Protein AF-A0A832CDA1-F1 (afdb_monomer_lite)

Secondary structure (DSSP, 8-state):
------------SEEEETTT-BEEETT-SS-TTT----EES-EEEEEEES-GGG-HHHHHTT--S-EEEEEEETTEE-

Sequence (78 aa):
MSIARKAPTKKPPLKACRECGTLNLREASQCSNCGSPNLTDDWEGIVIILKPNSSIVGSKIGVDKPIMRAIKVAGRIV

pLDDT: mean 89.38, std 12.34, range [43.97, 97.94]

Radius of gyration: 14.01 Å; chains: 1; bounding box: 27×19×49 Å

Foldseek 3Di:
DDPPPPDPPPQDQWWAAPVQQFTDGPPDCADPPPRHSRTHSAFAAKDWDCQLVPDPVSVVSVHHHTTMGTCGGPRHGD

Structure (mmCIF, N/CA/C/O backbone):
data_AF-A0A832CDA1-F1
#
_entry.id   AF-A0A832CDA1-F1
#
loop_
_atom_site.group_PDB
_atom_site.id
_atom_site.type_symbol
_atom_site.label_atom_id
_atom_site.label_alt_id
_atom_site.label_comp_id
_atom_site.label_asym_id
_atom_site.label_entity_id
_atom_site.label_seq_id
_atom_site.pdbx_PDB_ins_code
_atom_site.Cartn_x
_atom_site.Cartn_y
_atom_site.Cartn_z
_atom_site.occupancy
_atom_site.B_iso_or_equiv
_atom_site.auth_seq_id
_atom_site.auth_comp_id
_atom_site.auth_asym_id
_atom_site.auth_atom_id
_atom_site.pdbx_PDB_model_num
ATOM 1 N N . MET A 1 1 ? -4.733 -9.686 -34.306 1.00 43.97 1 MET A N 1
ATOM 2 C CA . MET A 1 1 ? -4.595 -9.620 -32.834 1.00 43.97 1 MET A CA 1
ATOM 3 C C . MET A 1 1 ? -3.991 -8.274 -32.472 1.00 43.97 1 MET A C 1
ATOM 5 O O . MET A 1 1 ? -2.783 -8.102 -32.556 1.00 43.97 1 MET A O 1
ATOM 9 N N . SER A 1 2 ? -4.830 -7.286 -32.174 1.00 53.44 2 SER A N 1
ATOM 10 C CA . SER A 1 2 ? -4.367 -5.937 -31.842 1.00 53.44 2 SER A CA 1
ATOM 11 C C . SER A 1 2 ? -3.926 -5.912 -30.382 1.00 53.44 2 SER A C 1
ATOM 13 O O . SER A 1 2 ? -4.761 -5.944 -29.483 1.00 53.44 2 SER A O 1
ATOM 15 N N . ILE A 1 3 ? -2.615 -5.881 -30.136 1.00 57.00 3 ILE A N 1
ATOM 16 C CA . ILE A 1 3 ? -2.073 -5.547 -28.816 1.00 57.00 3 ILE A CA 1
ATOM 17 C C . ILE A 1 3 ? -2.402 -4.072 -28.601 1.00 57.00 3 ILE A C 1
ATOM 19 O O . ILE A 1 3 ? -1.760 -3.196 -29.184 1.00 57.00 3 ILE A O 1
ATOM 23 N N . ALA A 1 4 ? -3.442 -3.792 -27.816 1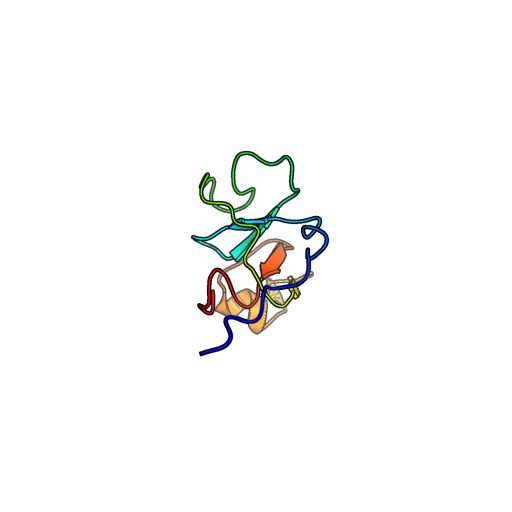.00 62.34 4 ALA A N 1
ATOM 24 C CA . ALA A 1 4 ? -3.728 -2.440 -27.368 1.00 62.34 4 ALA A CA 1
ATOM 25 C C . ALA A 1 4 ? -2.489 -1.929 -26.619 1.00 62.34 4 ALA A C 1
ATOM 27 O O . ALA A 1 4 ? -2.165 -2.398 -25.527 1.00 62.34 4 ALA A O 1
ATOM 28 N N . ARG A 1 5 ? -1.742 -1.006 -27.235 1.00 60.44 5 ARG A N 1
ATOM 29 C CA . ARG A 1 5 ? -0.618 -0.338 -26.578 1.00 60.44 5 ARG A CA 1
ATOM 30 C C . AR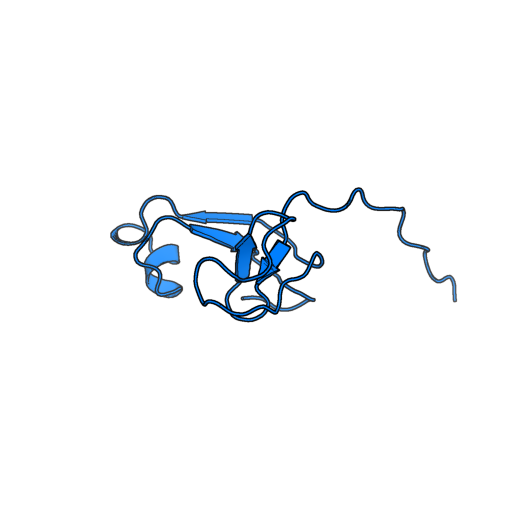G A 1 5 ? -1.211 0.502 -25.448 1.00 60.44 5 ARG A C 1
ATOM 32 O O . ARG A 1 5 ? -1.888 1.490 -25.719 1.00 60.44 5 ARG A O 1
ATOM 39 N N . LYS A 1 6 ? -1.010 0.074 -24.193 1.00 60.66 6 LYS A N 1
ATOM 40 C CA . LYS A 1 6 ? -1.398 0.837 -22.995 1.00 60.66 6 LYS A CA 1
ATOM 41 C C . LYS A 1 6 ? -0.871 2.268 -23.163 1.00 60.66 6 LYS A C 1
ATOM 43 O O . LYS A 1 6 ? 0.318 2.448 -23.428 1.00 60.66 6 LYS A O 1
ATOM 48 N N . ALA A 1 7 ? -1.751 3.264 -23.045 1.00 63.38 7 ALA A N 1
ATOM 49 C CA . ALA A 1 7 ? -1.347 4.669 -23.020 1.00 63.38 7 ALA A CA 1
ATOM 50 C C . ALA A 1 7 ? -0.252 4.860 -21.949 1.00 63.38 7 ALA A C 1
ATOM 52 O O . ALA A 1 7 ? -0.259 4.113 -20.965 1.00 63.38 7 ALA A O 1
ATOM 53 N N . PRO A 1 8 ? 0.681 5.819 -22.100 1.00 58.94 8 PRO A N 1
ATOM 54 C CA . PRO A 1 8 ? 1.692 6.082 -21.085 1.00 58.94 8 PRO A CA 1
ATOM 55 C C . PRO A 1 8 ? 0.990 6.563 -19.813 1.00 58.94 8 PRO A C 1
ATOM 57 O O . PRO A 1 8 ? 0.675 7.739 -19.645 1.00 58.94 8 PRO A O 1
ATOM 60 N N . THR A 1 9 ? 0.682 5.626 -18.920 1.00 64.19 9 THR A N 1
ATOM 61 C CA . THR A 1 9 ? 0.064 5.917 -17.636 1.00 64.19 9 THR A CA 1
ATOM 62 C C . THR A 1 9 ? 1.093 6.684 -16.832 1.00 64.19 9 THR A C 1
ATOM 64 O O . THR A 1 9 ? 2.180 6.164 -16.560 1.00 64.19 9 THR A O 1
ATOM 67 N N . LYS A 1 10 ? 0.775 7.934 -16.485 1.00 72.50 10 LYS A N 1
ATOM 68 C CA . LYS A 1 10 ? 1.551 8.732 -15.533 1.00 72.50 10 LYS A CA 1
ATOM 69 C C . LYS A 1 10 ? 1.872 7.818 -14.346 1.00 72.50 10 LYS A C 1
ATOM 71 O O . LYS A 1 10 ? 0.949 7.288 -13.731 1.00 72.50 10 LYS A O 1
ATOM 76 N N . LYS A 1 11 ? 3.162 7.534 -14.119 1.00 74.25 11 LYS A N 1
ATOM 77 C CA . LYS A 1 11 ? 3.573 6.549 -13.108 1.00 74.25 11 LYS A CA 1
ATOM 78 C C . LYS A 1 11 ? 2.945 6.940 -11.767 1.00 74.25 11 LYS A C 1
ATOM 80 O O . LYS A 1 11 ? 3.013 8.127 -11.427 1.00 74.25 11 LYS A O 1
ATOM 85 N N . PRO A 1 12 ? 2.323 5.999 -11.038 1.00 78.50 12 PRO A N 1
ATOM 86 C CA . PRO A 1 12 ? 1.702 6.323 -9.767 1.00 78.50 12 PRO A CA 1
ATOM 87 C C . PRO A 1 12 ? 2.748 6.926 -8.817 1.00 78.50 12 PRO A C 1
ATOM 89 O O . PRO A 1 12 ? 3.927 6.564 -8.878 1.00 78.50 12 PRO A O 1
ATOM 92 N N . PRO A 1 13 ? 2.346 7.858 -7.939 1.00 89.06 13 PRO A N 1
ATOM 93 C CA . PRO A 1 13 ? 3.267 8.505 -7.005 1.00 89.06 13 PRO A CA 1
ATOM 94 C C . PRO A 1 13 ? 3.810 7.544 -5.936 1.00 89.06 13 PRO A C 1
ATOM 96 O O . PRO A 1 13 ? 4.730 7.900 -5.209 1.00 89.06 13 PRO A O 1
ATOM 99 N N . LEU A 1 14 ? 3.249 6.336 -5.835 1.00 96.19 14 LEU A N 1
ATOM 100 C CA . LEU A 1 14 ? 3.555 5.345 -4.812 1.00 96.19 14 LEU A CA 1
ATOM 101 C C . LEU A 1 14 ? 3.902 3.997 -5.444 1.00 96.19 14 LEU A C 1
ATOM 103 O O . LEU A 1 14 ? 3.381 3.642 -6.505 1.00 96.19 14 LEU A O 1
ATOM 107 N N . LYS A 1 15 ? 4.725 3.227 -4.733 1.00 97.19 15 LYS A N 1
ATOM 108 C CA . LYS A 1 15 ? 5.047 1.830 -5.033 1.00 97.19 15 LYS A CA 1
ATOM 109 C C . LYS A 1 15 ? 4.418 0.901 -4.008 1.00 97.19 15 LYS A C 1
ATOM 111 O O . LYS A 1 15 ? 4.564 1.129 -2.809 1.00 97.19 15 LYS A O 1
ATOM 116 N N . ALA A 1 16 ? 3.801 -0.184 -4.454 1.00 97.75 16 ALA A N 1
ATOM 117 C CA . ALA A 1 16 ? 3.311 -1.227 -3.562 1.00 97.75 16 ALA A CA 1
ATOM 118 C C . ALA A 1 16 ? 4.400 -2.261 -3.269 1.00 97.75 16 ALA A C 1
ATOM 120 O O . ALA A 1 16 ? 5.145 -2.672 -4.159 1.00 97.75 16 ALA A O 1
ATOM 121 N N . CYS A 1 17 ? 4.478 -2.713 -2.022 1.00 97.69 17 CYS A N 1
ATOM 122 C CA . CYS A 1 17 ? 5.276 -3.871 -1.658 1.00 97.69 17 CYS A CA 1
ATOM 123 C C . CYS A 1 17 ? 4.608 -5.143 -2.182 1.00 97.69 17 CYS A C 1
ATOM 125 O O . CYS A 1 17 ? 3.435 -5.389 -1.910 1.00 97.69 17 CYS A O 1
ATOM 127 N N . ARG A 1 18 ? 5.360 -5.978 -2.902 1.00 97.06 18 ARG A N 1
ATOM 128 C CA . ARG A 1 18 ? 4.856 -7.270 -3.377 1.00 97.06 18 ARG A CA 1
ATOM 129 C C . ARG A 1 18 ? 4.574 -8.223 -2.223 1.00 97.06 18 ARG A C 1
ATOM 131 O O . ARG A 1 18 ? 3.601 -8.956 -2.291 1.00 97.06 18 ARG A O 1
ATOM 138 N N . GLU A 1 19 ? 5.355 -8.191 -1.151 1.00 95.44 19 GLU A N 1
ATOM 139 C CA . GLU A 1 19 ? 5.172 -9.133 -0.038 1.00 95.44 19 GLU A CA 1
ATOM 140 C C . GLU A 1 19 ? 3.937 -8.806 0.798 1.00 95.44 19 GLU A C 1
ATOM 142 O O . GLU A 1 19 ? 3.138 -9.683 1.103 1.00 95.44 19 GLU A O 1
ATOM 147 N N . CYS A 1 20 ? 3.761 -7.529 1.141 1.00 94.62 20 CYS A N 1
ATOM 148 C CA . CYS A 1 20 ? 2.772 -7.123 2.132 1.00 94.62 20 CYS A CA 1
ATOM 149 C C . CYS A 1 20 ? 1.887 -5.962 1.685 1.00 94.62 20 CYS A C 1
ATOM 151 O O . CYS A 1 20 ? 1.321 -5.307 2.549 1.00 94.62 20 CYS A O 1
ATOM 153 N N . GLY A 1 21 ? 1.789 -5.636 0.397 1.00 96.12 21 GLY A N 1
ATOM 154 C CA . GLY A 1 21 ? 0.829 -4.659 -0.139 1.00 96.12 21 GLY A CA 1
ATOM 155 C C . GLY A 1 21 ? 1.011 -3.194 0.278 1.00 96.12 21 GLY A C 1
ATOM 156 O O . GLY A 1 21 ? 0.358 -2.325 -0.297 1.00 96.12 21 GLY A O 1
ATOM 157 N N . THR A 1 22 ? 1.879 -2.887 1.246 1.00 97.00 22 THR A N 1
ATOM 158 C CA . THR A 1 22 ? 2.093 -1.527 1.755 1.00 97.00 22 THR A CA 1
ATOM 159 C C . THR A 1 22 ? 2.567 -0.592 0.659 1.00 97.00 22 THR A C 1
ATOM 161 O O . THR A 1 22 ? 3.500 -0.912 -0.080 1.00 97.00 22 THR A O 1
ATOM 164 N N . LEU A 1 23 ? 1.933 0.573 0.576 1.00 97.50 23 LEU A N 1
ATOM 165 C CA . LEU A 1 23 ? 2.310 1.633 -0.342 1.00 97.50 23 LEU A CA 1
ATOM 166 C C . LEU A 1 23 ? 3.422 2.482 0.274 1.00 97.50 23 LEU A C 1
ATOM 168 O O . LEU A 1 23 ? 3.324 2.945 1.407 1.00 97.50 23 LEU A O 1
ATOM 172 N N . ASN A 1 24 ? 4.485 2.675 -0.494 1.00 97.69 24 ASN A N 1
ATOM 173 C CA . ASN A 1 24 ? 5.679 3.419 -0.123 1.00 97.69 24 ASN A CA 1
ATOM 174 C C . ASN A 1 24 ? 5.871 4.570 -1.106 1.00 97.69 24 ASN A C 1
ATOM 176 O O . ASN A 1 24 ? 5.398 4.509 -2.246 1.00 97.69 24 ASN A O 1
ATOM 180 N N . LEU A 1 25 ? 6.603 5.594 -0.675 1.00 95.62 25 LEU A N 1
ATOM 181 C CA . LEU A 1 25 ? 7.026 6.662 -1.571 1.00 95.62 25 LEU A CA 1
ATOM 182 C C . LEU A 1 25 ? 7.872 6.101 -2.717 1.00 95.62 25 LEU A C 1
ATOM 184 O O . LEU A 1 25 ? 8.485 5.034 -2.614 1.00 95.62 25 LEU A O 1
ATOM 188 N N . ARG A 1 26 ? 7.894 6.807 -3.842 1.00 93.31 26 ARG A N 1
ATOM 189 C CA . ARG A 1 26 ? 8.491 6.290 -5.074 1.00 93.31 26 ARG A CA 1
ATOM 190 C C . ARG A 1 26 ? 10.010 6.153 -4.984 1.00 93.31 26 ARG A C 1
ATOM 192 O O . ARG A 1 26 ? 10.590 5.309 -5.673 1.00 93.31 26 ARG A O 1
ATOM 199 N N . GLU A 1 27 ? 10.626 6.961 -4.134 1.00 93.88 27 GLU A N 1
ATOM 200 C CA . GLU A 1 27 ? 12.064 7.006 -3.855 1.00 93.88 27 GLU A CA 1
ATOM 201 C C . GLU A 1 27 ? 12.494 5.947 -2.828 1.00 93.88 27 GLU A C 1
ATOM 203 O O . GLU A 1 27 ? 13.687 5.692 -2.684 1.00 93.88 27 GLU A O 1
ATOM 208 N N . ALA A 1 28 ? 11.543 5.299 -2.144 1.00 96.06 28 ALA A N 1
ATOM 209 C CA . ALA A 1 28 ? 11.850 4.265 -1.167 1.00 96.06 28 ALA A CA 1
ATOM 210 C C . ALA A 1 28 ? 12.571 3.077 -1.826 1.00 96.06 28 ALA A C 1
ATOM 212 O O . ALA A 1 28 ? 12.147 2.561 -2.867 1.00 96.06 28 ALA A O 1
ATOM 213 N N . SER A 1 29 ? 13.656 2.631 -1.192 1.00 95.88 29 SER A N 1
ATOM 214 C CA . SER A 1 29 ? 14.423 1.444 -1.584 1.00 95.88 29 SER A CA 1
ATOM 215 C C . SER A 1 29 ? 13.874 0.156 -0.966 1.00 95.88 29 SER A C 1
ATOM 217 O O . SER A 1 29 ? 14.070 -0.923 -1.520 1.00 95.88 29 SER A O 1
ATOM 219 N N . GLN A 1 30 ? 13.178 0.262 0.168 1.00 97.94 30 GLN A N 1
ATOM 220 C CA . GLN A 1 30 ? 12.627 -0.855 0.934 1.00 97.94 30 GLN A CA 1
ATOM 221 C C . GLN A 1 30 ? 11.243 -0.512 1.484 1.00 97.94 30 GLN A C 1
ATOM 223 O O . GLN A 1 30 ? 10.886 0.655 1.653 1.00 97.94 30 GLN A O 1
ATOM 228 N N . CYS A 1 31 ? 10.451 -1.545 1.762 1.00 97.19 31 CYS A N 1
ATOM 229 C CA . CYS A 1 31 ? 9.138 -1.395 2.363 1.00 97.19 31 CYS A CA 1
ATOM 230 C C . CYS A 1 31 ? 9.242 -0.947 3.826 1.00 97.19 31 CYS A C 1
ATOM 232 O O . CYS A 1 31 ? 9.834 -1.644 4.646 1.00 97.19 31 CYS A O 1
ATOM 234 N N . SER A 1 32 ? 8.559 0.143 4.175 1.00 95.25 32 SER A N 1
ATOM 235 C CA . SER A 1 32 ? 8.497 0.680 5.542 1.00 95.25 32 SER A CA 1
ATOM 236 C C . SER A 1 32 ? 7.812 -0.240 6.562 1.00 95.25 32 SER A C 1
ATOM 238 O O . SER A 1 32 ? 7.951 -0.025 7.761 1.00 95.25 32 SER A O 1
ATOM 240 N N . ASN A 1 33 ? 7.074 -1.255 6.098 1.00 94.19 33 ASN A N 1
ATOM 241 C CA . ASN A 1 33 ? 6.340 -2.188 6.952 1.00 94.19 33 ASN A CA 1
ATOM 242 C C . ASN A 1 33 ? 7.078 -3.520 7.165 1.00 94.19 33 ASN A C 1
ATOM 244 O O . ASN A 1 33 ? 7.218 -3.963 8.296 1.00 94.19 33 ASN A O 1
ATOM 248 N N . CYS A 1 34 ? 7.554 -4.165 6.093 1.00 95.00 34 CYS A N 1
ATOM 249 C CA . CYS A 1 34 ? 8.175 -5.499 6.175 1.00 95.00 34 CYS A CA 1
ATOM 250 C C . CYS A 1 34 ? 9.673 -5.537 5.826 1.00 95.00 34 CYS A C 1
ATOM 252 O O . CYS A 1 34 ? 10.270 -6.607 5.847 1.00 95.00 34 CYS A O 1
ATOM 254 N N . GLY A 1 35 ? 10.276 -4.411 5.429 1.00 96.75 35 GLY A N 1
ATOM 255 C CA . GLY A 1 35 ? 11.690 -4.328 5.039 1.00 96.75 35 GLY A CA 1
ATOM 256 C C . GLY A 1 35 ? 12.032 -4.890 3.652 1.00 96.75 35 GLY A C 1
ATOM 257 O O . GLY A 1 35 ? 13.146 -4.692 3.174 1.00 96.75 35 GLY A O 1
ATOM 258 N N . SER A 1 36 ? 11.095 -5.549 2.961 1.00 97.44 36 SER A N 1
ATOM 259 C CA . SER A 1 36 ? 11.362 -6.119 1.634 1.00 97.44 36 SER A CA 1
ATOM 260 C C . SER A 1 36 ? 11.731 -5.041 0.598 1.00 97.44 36 SER A C 1
ATOM 262 O O . SER A 1 36 ? 11.029 -4.028 0.506 1.00 97.44 36 SER A O 1
ATOM 264 N N . PRO A 1 37 ? 12.766 -5.259 -0.239 1.00 97.56 37 PRO A N 1
ATOM 265 C CA . PRO A 1 37 ? 13.096 -4.383 -1.365 1.00 97.56 37 PRO A CA 1
ATOM 266 C C . PRO A 1 37 ? 12.168 -4.587 -2.579 1.00 97.56 37 PRO A C 1
ATOM 268 O O . PRO A 1 37 ? 12.256 -3.850 -3.562 1.00 97.56 37 PRO A O 1
ATOM 271 N N . ASN A 1 38 ? 11.266 -5.578 -2.540 1.00 97.25 38 ASN A N 1
ATOM 272 C CA . ASN A 1 38 ? 10.394 -5.939 -3.660 1.00 97.25 38 ASN A CA 1
ATOM 273 C C . ASN A 1 38 ? 9.214 -4.968 -3.796 1.00 97.25 38 ASN A C 1
ATOM 275 O O . ASN A 1 38 ? 8.083 -5.263 -3.399 1.00 97.25 38 ASN A O 1
ATOM 279 N N .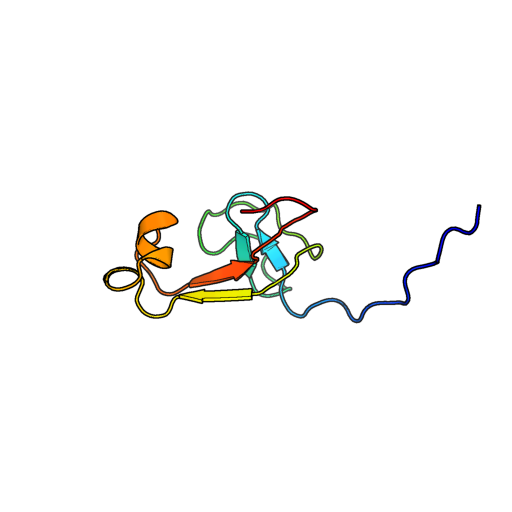 LEU A 1 39 ? 9.479 -3.803 -4.380 1.00 97.69 39 LEU A N 1
ATOM 280 C CA . LEU A 1 39 ? 8.497 -2.753 -4.642 1.00 97.69 39 LEU A CA 1
ATOM 281 C C . LEU A 1 39 ? 8.081 -2.723 -6.123 1.00 97.69 39 LEU A C 1
ATOM 283 O O . LEU A 1 39 ? 8.883 -3.006 -7.013 1.00 97.69 39 LEU A O 1
ATOM 287 N N . THR A 1 40 ? 6.826 -2.371 -6.412 1.00 96.19 40 THR A N 1
ATOM 288 C CA . THR A 1 40 ? 6.295 -2.333 -7.782 1.00 96.19 40 THR A CA 1
ATOM 289 C C . THR A 1 40 ? 5.327 -1.176 -8.023 1.00 96.19 40 T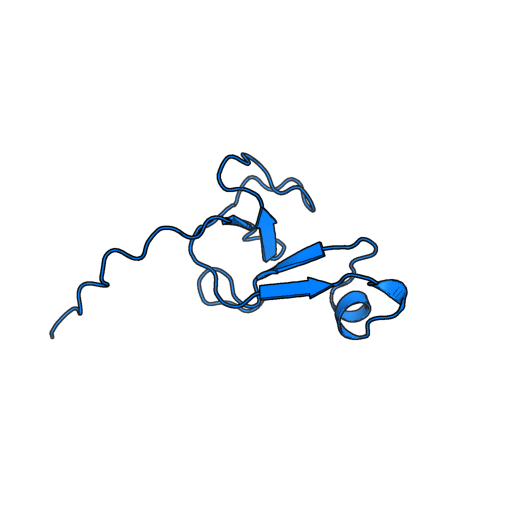HR A C 1
ATOM 291 O O . THR A 1 40 ? 4.570 -0.790 -7.135 1.00 96.19 40 THR A O 1
ATOM 294 N N . ASP A 1 41 ? 5.347 -0.645 -9.248 1.00 95.12 41 ASP A N 1
ATOM 295 C CA . ASP A 1 41 ? 4.387 0.355 -9.738 1.00 95.12 41 ASP A CA 1
ATOM 296 C C . ASP A 1 41 ? 3.069 -0.304 -10.215 1.00 95.12 41 ASP A C 1
ATOM 298 O O . ASP A 1 41 ? 2.108 0.399 -10.513 1.00 95.12 41 ASP A O 1
ATOM 302 N N . ASP A 1 42 ? 3.024 -1.641 -10.308 1.00 95.00 42 ASP A N 1
ATOM 303 C CA . ASP A 1 42 ? 1.854 -2.405 -10.753 1.00 95.00 42 ASP A CA 1
ATOM 304 C C . ASP A 1 42 ? 0.965 -2.784 -9.564 1.00 95.00 42 ASP A C 1
ATOM 306 O O . ASP A 1 42 ? 1.128 -3.834 -8.931 1.00 95.00 42 ASP A O 1
ATOM 310 N N . TRP A 1 43 ? 0.058 -1.879 -9.220 1.00 96.06 43 TRP A N 1
ATOM 311 C CA . TRP A 1 43 ? -0.906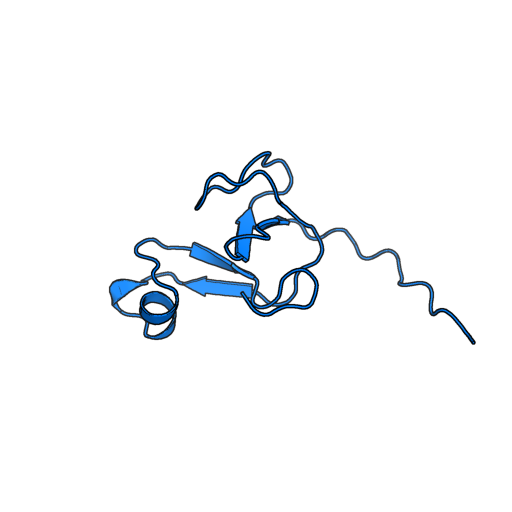 -2.064 -8.148 1.00 96.06 43 TRP A CA 1
ATOM 312 C C . TRP A 1 43 ? -2.208 -1.319 -8.439 1.00 96.06 43 TRP A C 1
ATOM 314 O O . TRP A 1 43 ? -2.235 -0.346 -9.193 1.00 96.06 43 TRP A O 1
ATOM 324 N N . GLU A 1 44 ? -3.298 -1.784 -7.836 1.00 95.38 44 GLU A N 1
ATOM 325 C CA . GLU A 1 44 ? -4.644 -1.260 -8.054 1.00 95.38 44 GLU A CA 1
ATOM 326 C C . GLU A 1 44 ? -5.412 -1.155 -6.734 1.00 95.38 44 GLU A C 1
ATOM 328 O O . GLU A 1 44 ? -5.328 -2.029 -5.862 1.00 95.38 44 GLU A O 1
ATOM 333 N N . GLY A 1 45 ? -6.211 -0.091 -6.619 1.00 93.88 45 GLY A N 1
ATOM 334 C CA . GLY A 1 45 ? -7.011 0.201 -5.433 1.00 93.88 45 GLY A CA 1
ATOM 335 C C . GLY A 1 45 ? -6.161 0.622 -4.234 1.00 93.88 45 GLY A C 1
ATOM 336 O O . GLY A 1 45 ? -5.004 0.237 -4.094 1.00 93.88 45 GLY A O 1
ATOM 337 N N . ILE A 1 46 ? -6.743 1.424 -3.352 1.00 94.44 46 ILE A N 1
ATOM 338 C CA . ILE A 1 46 ? -6.081 1.917 -2.146 1.00 94.44 46 ILE A CA 1
ATOM 339 C C . ILE A 1 46 ? -6.989 1.688 -0.947 1.00 94.44 46 ILE A C 1
ATOM 341 O O . ILE A 1 46 ? -8.187 1.958 -1.006 1.00 94.44 46 ILE A O 1
ATOM 345 N N . VAL A 1 47 ? -6.409 1.207 0.149 1.00 94.19 47 VAL A N 1
ATOM 346 C CA . VAL A 1 47 ? -7.064 1.175 1.452 1.00 94.19 47 VAL A CA 1
ATOM 347 C C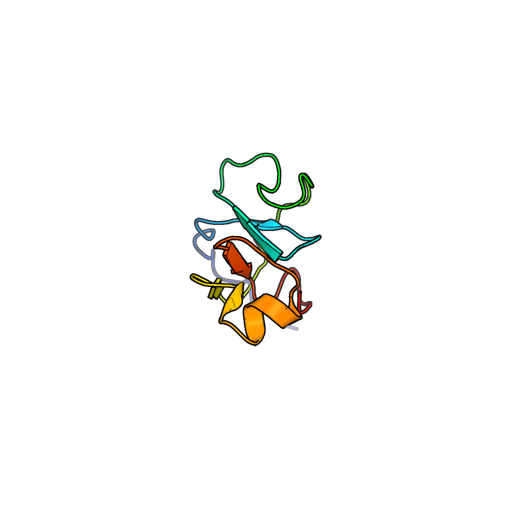 . VAL A 1 47 ? -6.171 1.871 2.468 1.00 94.19 47 VAL A C 1
ATOM 349 O O . VAL A 1 47 ? -4.965 1.621 2.536 1.00 94.19 47 VAL A O 1
ATOM 352 N N . ILE A 1 48 ? -6.767 2.771 3.244 1.00 95.25 48 ILE A N 1
ATOM 353 C CA . ILE A 1 48 ? -6.092 3.491 4.321 1.00 95.25 48 ILE A CA 1
ATOM 354 C C . ILE A 1 48 ? -6.791 3.110 5.617 1.00 95.25 48 ILE A C 1
ATOM 356 O O . ILE A 1 48 ? -7.978 3.377 5.800 1.00 95.25 48 ILE A O 1
ATOM 360 N N . ILE A 1 49 ? -6.053 2.470 6.515 1.00 94.19 49 ILE A N 1
ATOM 361 C CA . ILE A 1 49 ? -6.561 2.023 7.808 1.00 94.19 49 ILE A CA 1
ATOM 362 C C . ILE A 1 49 ? -5.969 2.943 8.859 1.00 94.19 49 ILE A C 1
ATOM 364 O O . ILE A 1 49 ? -4.788 2.855 9.170 1.00 94.19 49 ILE A O 1
ATOM 368 N N . LEU A 1 50 ? -6.792 3.845 9.391 1.00 95.06 50 LEU A N 1
ATOM 369 C CA . LEU A 1 50 ? -6.347 4.856 10.354 1.00 95.06 50 LEU A CA 1
ATOM 370 C C . LEU A 1 50 ? -6.309 4.331 11.793 1.00 95.06 50 LEU A C 1
ATOM 372 O O . LEU A 1 50 ? -5.463 4.743 12.577 1.00 95.06 50 LEU A O 1
ATOM 376 N N . LYS A 1 51 ? -7.231 3.432 12.151 1.00 94.31 51 LYS A N 1
ATOM 377 C CA . LYS A 1 51 ? -7.342 2.839 13.492 1.00 94.31 51 LYS A CA 1
ATOM 378 C C . LYS A 1 51 ? -7.476 1.318 13.371 1.00 94.31 51 LYS A C 1
ATOM 380 O O . LYS A 1 51 ? -8.600 0.817 13.326 1.00 94.31 51 LYS A O 1
ATOM 385 N N . PRO A 1 52 ? -6.361 0.576 13.269 1.00 92.50 52 PRO A N 1
ATOM 386 C CA . PRO A 1 52 ? -6.407 -0.866 13.035 1.00 92.50 52 PRO A CA 1
ATOM 387 C C . PRO A 1 52 ? -7.139 -1.654 14.120 1.00 92.50 52 PRO A C 1
ATOM 389 O O . PRO A 1 52 ? -7.970 -2.495 13.799 1.00 92.50 52 PRO A O 1
ATOM 392 N N . ASN A 1 53 ? -6.914 -1.308 15.391 1.00 91.06 53 ASN A N 1
ATOM 393 C CA . ASN A 1 53 ? -7.498 -2.012 16.539 1.00 91.06 53 ASN A CA 1
ATOM 394 C C . ASN A 1 53 ? -9.031 -1.931 16.611 1.00 91.06 53 ASN A C 1
ATOM 396 O O . ASN A 1 53 ? -9.658 -2.774 17.239 1.00 91.06 53 ASN A O 1
ATOM 400 N N . SER A 1 54 ? -9.645 -0.927 15.978 1.00 93.50 54 SER A N 1
ATOM 401 C CA . SER A 1 54 ? -11.105 -0.782 15.897 1.00 93.50 54 SER A CA 1
ATOM 402 C C . SER A 1 54 ? -11.659 -1.128 14.510 1.00 93.50 54 SER A C 1
ATOM 404 O O . SER A 1 54 ? -12.826 -0.865 14.232 1.00 93.50 54 SER A O 1
ATOM 406 N N . SER A 1 55 ? -10.823 -1.637 13.601 1.00 93.62 55 SER A N 1
ATOM 407 C CA . SER A 1 55 ? -11.186 -1.921 12.216 1.00 93.62 55 SER A CA 1
ATOM 408 C C . SER A 1 55 ? -11.214 -3.421 11.972 1.00 93.62 55 SER A C 1
ATOM 410 O O . SER A 1 55 ? -10.183 -4.078 12.051 1.00 93.62 55 SER A O 1
ATOM 412 N N . ILE A 1 56 ? -12.367 -3.950 11.554 1.00 92.81 56 ILE A N 1
ATOM 413 C CA . ILE A 1 56 ? -12.495 -5.356 11.131 1.00 92.81 56 ILE A CA 1
ATOM 414 C C . ILE A 1 56 ? -11.494 -5.678 10.011 1.00 92.81 56 ILE A C 1
ATOM 416 O O . ILE A 1 56 ? -10.916 -6.762 9.984 1.00 92.81 56 ILE A O 1
ATOM 420 N N . VAL A 1 57 ? -11.268 -4.730 9.094 1.00 90.56 57 VAL A N 1
ATOM 421 C CA . VAL A 1 57 ? -10.277 -4.881 8.021 1.00 90.56 57 VAL A CA 1
ATOM 422 C C . VAL A 1 57 ? -8.866 -4.901 8.608 1.00 90.56 57 VAL A C 1
ATOM 424 O O . VAL A 1 57 ? -8.110 -5.812 8.291 1.00 90.56 57 VAL A O 1
ATOM 427 N N . GLY A 1 58 ? -8.538 -3.953 9.493 1.00 89.75 58 GLY A N 1
ATOM 428 C CA . GLY A 1 58 ? -7.235 -3.870 10.166 1.00 89.75 58 GLY A CA 1
ATOM 429 C C . GLY A 1 58 ? -6.878 -5.142 10.931 1.00 89.75 58 GLY A C 1
ATOM 430 O O . GLY A 1 58 ? -5.804 -5.701 10.720 1.00 89.75 58 GLY A O 1
ATOM 431 N N . SER A 1 59 ? -7.815 -5.651 11.735 1.00 88.56 59 SER A N 1
ATOM 432 C CA . SER A 1 59 ? -7.646 -6.904 12.474 1.00 88.56 59 SER A CA 1
ATOM 433 C C . SER A 1 59 ? -7.445 -8.102 11.545 1.00 88.56 59 SER A C 1
ATOM 435 O O . SER A 1 59 ? -6.568 -8.922 11.798 1.00 88.56 59 SER A O 1
ATOM 437 N N . LYS A 1 60 ? -8.209 -8.201 10.446 1.00 89.06 60 LYS A N 1
ATOM 438 C CA . LYS A 1 60 ? -8.081 -9.311 9.483 1.00 89.06 60 LYS A CA 1
ATOM 439 C C . LYS A 1 60 ? -6.733 -9.341 8.771 1.00 89.06 60 LYS A C 1
ATOM 441 O O . LYS A 1 60 ? -6.249 -10.425 8.468 1.00 89.06 60 LYS A O 1
ATOM 446 N N . ILE A 1 61 ? -6.144 -8.181 8.492 1.00 86.56 61 ILE A N 1
ATOM 447 C CA . ILE A 1 61 ? -4.843 -8.103 7.815 1.00 86.56 61 ILE A CA 1
ATOM 448 C C . ILE A 1 61 ? -3.654 -8.104 8.788 1.00 86.56 61 ILE A C 1
ATOM 450 O O . ILE A 1 61 ? -2.513 -8.023 8.342 1.00 86.56 61 ILE A O 1
ATOM 454 N N . GLY A 1 62 ? -3.906 -8.179 10.099 1.00 85.69 62 GLY A N 1
ATOM 455 C CA . GLY A 1 62 ? -2.866 -8.298 11.120 1.00 85.69 62 GLY A CA 1
ATOM 456 C C . GLY A 1 62 ? -1.984 -7.059 11.279 1.00 85.69 62 GLY A C 1
ATOM 457 O O . GLY A 1 62 ? -0.805 -7.199 11.590 1.00 85.69 62 GLY A O 1
ATOM 458 N N . VAL A 1 63 ? -2.520 -5.856 11.046 1.00 87.81 63 VAL A N 1
ATOM 459 C CA . VAL A 1 63 ? -1.774 -4.602 11.252 1.00 87.81 63 VAL A CA 1
ATOM 460 C C . VAL A 1 63 ? -2.176 -3.939 12.565 1.00 87.81 63 VAL A C 1
ATOM 462 O O . VAL A 1 63 ? -3.348 -3.929 12.933 1.00 87.81 63 VAL A O 1
ATOM 465 N N . ASP A 1 64 ? -1.201 -3.360 13.258 1.00 90.06 64 ASP A N 1
ATOM 466 C CA . ASP A 1 64 ? -1.348 -2.691 14.558 1.00 90.06 64 ASP A CA 1
ATOM 467 C C . ASP A 1 64 ? -1.178 -1.162 14.464 1.00 90.06 64 ASP A C 1
ATOM 469 O O . ASP A 1 64 ? -1.585 -0.422 15.361 1.00 90.06 64 ASP A O 1
ATOM 473 N N . LYS A 1 65 ? -0.623 -0.672 13.349 1.00 91.94 65 LYS A N 1
ATOM 474 C CA . LYS A 1 65 ? -0.337 0.746 13.087 1.00 91.94 65 LYS A CA 1
ATOM 475 C C . LYS A 1 65 ? -1.111 1.283 11.882 1.00 91.94 65 LYS A C 1
ATOM 477 O O . LYS A 1 65 ? -1.462 0.510 10.986 1.00 91.94 65 LYS A O 1
ATOM 482 N N . PRO A 1 66 ? -1.371 2.605 11.829 1.00 95.00 66 PRO A N 1
ATOM 483 C CA . PRO A 1 66 ? -1.983 3.221 10.664 1.00 95.00 66 PRO A CA 1
ATOM 484 C C . PRO A 1 66 ? -1.189 2.906 9.397 1.00 95.00 66 PRO A C 1
ATOM 486 O O . PRO A 1 66 ? 0.031 3.069 9.369 1.00 95.00 66 PRO A O 1
ATOM 489 N N . ILE A 1 67 ? -1.876 2.442 8.357 1.00 94.88 67 ILE A N 1
ATOM 490 C CA . ILE A 1 67 ? -1.207 1.941 7.157 1.00 94.88 67 ILE A CA 1
ATOM 491 C C . ILE A 1 67 ? -2.006 2.235 5.894 1.00 94.88 67 ILE A C 1
ATOM 493 O O . ILE A 1 67 ? -3.238 2.266 5.895 1.00 94.88 67 ILE A O 1
ATOM 497 N N . MET A 1 68 ? -1.273 2.423 4.803 1.00 96.38 68 MET A N 1
ATOM 498 C CA . MET A 1 68 ? -1.795 2.576 3.454 1.00 96.38 68 MET A CA 1
ATOM 499 C C . MET A 1 68 ? -1.333 1.380 2.616 1.00 96.38 68 MET A C 1
ATOM 501 O O . MET A 1 68 ? -0.132 1.122 2.513 1.00 96.38 68 MET A O 1
ATOM 505 N N . ARG A 1 69 ? -2.273 0.630 2.034 1.00 95.62 69 ARG A N 1
ATOM 506 C CA . ARG A 1 69 ? -1.989 -0.567 1.222 1.00 95.62 69 ARG A CA 1
ATOM 507 C C . ARG A 1 69 ? -2.729 -0.524 -0.108 1.00 95.62 69 ARG A C 1
ATOM 509 O O . ARG A 1 69 ? -3.787 0.095 -0.219 1.00 95.62 69 ARG A O 1
ATOM 516 N N . ALA A 1 70 ? -2.177 -1.220 -1.091 1.00 96.69 70 ALA A N 1
ATOM 517 C CA . ALA A 1 70 ? -2.899 -1.574 -2.299 1.00 96.69 70 ALA A CA 1
ATOM 518 C C . ALA A 1 70 ? -3.856 -2.743 -2.029 1.00 96.69 70 ALA A C 1
ATOM 520 O O . ALA A 1 70 ? -3.569 -3.593 -1.187 1.00 96.69 70 ALA A O 1
ATOM 521 N N . ILE A 1 71 ? -4.975 -2.798 -2.755 1.00 95.12 71 ILE A N 1
ATOM 522 C CA . ILE A 1 71 ? -5.908 -3.939 -2.691 1.00 95.12 71 ILE A CA 1
ATOM 523 C C . ILE A 1 71 ? -5.392 -5.084 -3.568 1.00 95.12 71 ILE A C 1
ATOM 525 O O . ILE A 1 71 ? -5.500 -6.256 -3.210 1.00 95.12 71 ILE A O 1
ATOM 529 N N . LYS A 1 72 ? -4.812 -4.741 -4.722 1.00 96.25 72 LYS A N 1
ATOM 530 C CA . LYS A 1 72 ? -4.219 -5.688 -5.661 1.00 96.25 72 LYS A CA 1
ATOM 531 C C . LYS A 1 72 ? -2.810 -5.243 -6.038 1.00 96.25 72 LYS A C 1
ATOM 533 O O . LYS A 1 72 ? -2.580 -4.066 -6.298 1.00 96.25 72 LYS A O 1
ATOM 538 N N . VAL A 1 73 ? -1.879 -6.188 -6.098 1.00 97.06 73 VAL A N 1
ATOM 539 C CA . VAL A 1 73 ? -0.484 -5.969 -6.500 1.00 97.06 73 VAL A CA 1
ATOM 540 C C . VAL A 1 73 ? -0.107 -7.018 -7.530 1.00 97.06 73 VAL A C 1
ATOM 542 O O . VAL A 1 73 ? -0.286 -8.208 -7.282 1.00 97.06 73 VAL A O 1
ATOM 545 N N . ALA A 1 74 ? 0.403 -6.592 -8.686 1.00 94.69 74 ALA A N 1
ATOM 546 C CA . ALA A 1 74 ? 0.775 -7.474 -9.793 1.00 94.69 74 ALA A CA 1
ATOM 547 C C . ALA A 1 74 ? -0.310 -8.522 -10.128 1.00 94.69 74 ALA A C 1
ATOM 549 O O . ALA A 1 74 ? -0.032 -9.712 -10.271 1.00 94.69 74 ALA A O 1
ATOM 550 N N . GLY A 1 75 ? -1.576 -8.093 -10.171 1.00 93.44 75 GLY A N 1
ATOM 551 C CA . GLY A 1 75 ? -2.711 -8.960 -10.495 1.00 93.44 75 GLY A CA 1
ATOM 552 C C . GLY A 1 75 ? -3.309 -9.770 -9.334 1.00 93.44 75 GLY A C 1
ATOM 553 O O . GLY A 1 75 ? -4.426 -10.265 -9.491 1.00 93.44 75 GLY A O 1
ATOM 554 N N . ARG A 1 76 ? -2.657 -9.867 -8.162 1.00 93.62 76 ARG A N 1
ATOM 555 C CA . ARG A 1 76 ? -3.151 -10.643 -7.000 1.00 93.62 76 ARG A CA 1
ATOM 556 C C . ARG A 1 76 ? -3.630 -9.776 -5.837 1.00 93.62 76 ARG A C 1
ATOM 558 O O . ARG A 1 76 ? -3.074 -8.709 -5.598 1.00 93.62 76 ARG A O 1
ATOM 565 N N . ILE A 1 77 ? -4.641 -10.247 -5.106 1.00 91.25 77 ILE A N 1
ATOM 566 C CA . ILE A 1 77 ? -5.109 -9.610 -3.863 1.00 91.25 77 ILE A CA 1
ATOM 567 C C . ILE A 1 77 ? -4.081 -9.872 -2.753 1.00 91.25 77 ILE A C 1
ATOM 569 O O . ILE A 1 77 ? -3.542 -10.979 -2.669 1.00 91.25 77 ILE A O 1
ATOM 573 N N . VAL A 1 78 ? -3.784 -8.845 -1.952 1.00 84.81 78 VAL A N 1
ATOM 574 C CA . VAL A 1 78 ? -2.731 -8.839 -0.915 1.00 84.81 78 VAL A CA 1
ATOM 575 C C . VAL A 1 78 ? -3.209 -8.331 0.434 1.00 84.81 78 VAL A C 1
ATOM 577 O O . VAL A 1 78 ? -4.199 -7.575 0.499 1.00 84.81 78 VAL A O 1
#